Protein AF-A0A2R9SL87-F1 (afdb_monomer_lite)

pLDDT: mean 84.55, std 12.79, range [44.47, 96.56]

Organism: NCBI:txid715225

Structure (mmCIF, N/CA/C/O backbone):
data_AF-A0A2R9SL87-F1
#
_entry.id   AF-A0A2R9SL87-F1
#
loop_
_atom_site.group_PDB
_atom_site.id
_atom_site.type_symbol
_atom_site.label_atom_id
_atom_site.label_alt_id
_atom_site.label_comp_id
_atom_site.label_asym_id
_atom_site.label_entity_id
_atom_site.label_seq_id
_atom_site.pdbx_PDB_ins_code
_atom_site.Cartn_x
_atom_site.Cartn_y
_atom_site.Cartn_z
_atom_site.occupancy
_atom_site.B_iso_or_equiv
_atom_site.auth_seq_id
_atom_site.auth_comp_id
_atom_site.auth_asym_id
_atom_site.auth_atom_id
_atom_site.pdbx_PDB_model_num
ATOM 1 N N . MET A 1 1 ? -22.564 -11.949 -14.617 1.00 44.47 1 MET A N 1
ATOM 2 C CA . MET A 1 1 ? -21.445 -11.264 -13.930 1.00 44.47 1 MET A CA 1
ATOM 3 C C . MET A 1 1 ? -21.665 -9.763 -14.059 1.00 44.47 1 MET A C 1
ATOM 5 O O . MET A 1 1 ? -21.459 -9.235 -15.141 1.00 44.47 1 MET A O 1
ATOM 9 N N . ASN A 1 2 ? -22.128 -9.079 -13.008 1.00 50.38 2 ASN A N 1
ATOM 10 C CA . ASN A 1 2 ? -22.195 -7.614 -13.024 1.00 50.38 2 ASN A CA 1
ATOM 11 C C . ASN A 1 2 ? -20.781 -7.069 -12.821 1.00 50.38 2 ASN A C 1
ATOM 13 O O . ASN A 1 2 ? -20.260 -7.073 -11.706 1.00 50.38 2 ASN A O 1
ATOM 17 N N . SER A 1 3 ? -20.144 -6.660 -13.917 1.00 61.88 3 SER A N 1
ATOM 18 C CA . SER A 1 3 ? -18.882 -5.927 -13.878 1.00 61.88 3 SER A CA 1
ATOM 19 C C . SER A 1 3 ? -19.127 -4.593 -13.172 1.00 61.88 3 SER A C 1
ATOM 21 O O . SER A 1 3 ? -19.797 -3.714 -13.709 1.00 61.88 3 SER A O 1
ATOM 23 N N . LYS A 1 4 ? -18.647 -4.453 -11.933 1.00 82.12 4 LYS A N 1
ATOM 24 C CA . LYS A 1 4 ? -18.639 -3.158 -11.248 1.00 82.12 4 LYS A CA 1
ATOM 25 C C . LYS A 1 4 ? -17.594 -2.274 -11.936 1.00 82.12 4 LYS A C 1
ATOM 27 O O . LYS A 1 4 ? -16.419 -2.632 -11.948 1.00 82.12 4 LYS A O 1
ATOM 32 N N . SER A 1 5 ? -18.004 -1.131 -12.483 1.00 88.56 5 SER A N 1
ATOM 33 C CA . SER A 1 5 ? -17.076 -0.132 -13.026 1.00 88.56 5 SER A CA 1
ATOM 34 C C . SER A 1 5 ? -16.221 0.483 -11.915 1.00 88.56 5 SER A C 1
ATOM 36 O O . SER A 1 5 ? -16.679 0.594 -10.776 1.00 88.56 5 SER A O 1
ATOM 38 N N . VAL A 1 6 ? -14.980 0.857 -12.240 1.00 91.25 6 VAL A N 1
ATOM 39 C CA . VAL A 1 6 ? -14.055 1.538 -11.318 1.00 91.25 6 VAL A CA 1
ATOM 40 C C . VAL A 1 6 ? -14.420 3.017 -11.227 1.00 91.25 6 VAL A C 1
ATOM 42 O O . VAL A 1 6 ? -14.522 3.682 -12.257 1.00 91.25 6 VAL A O 1
ATOM 45 N N . ASP A 1 7 ? -14.571 3.540 -10.011 1.00 92.88 7 ASP A N 1
ATOM 46 C CA . ASP A 1 7 ? -14.674 4.982 -9.775 1.00 92.88 7 ASP A CA 1
ATOM 47 C C . ASP A 1 7 ? -13.285 5.638 -9.866 1.00 92.88 7 ASP A C 1
ATOM 49 O O . ASP A 1 7 ? -12.452 5.515 -8.961 1.00 92.88 7 ASP A O 1
ATOM 53 N N . SER A 1 8 ? -13.028 6.350 -10.966 1.00 89.94 8 SER A N 1
ATOM 54 C CA . SER A 1 8 ? -11.738 6.994 -11.236 1.00 89.94 8 SER A CA 1
ATOM 55 C C . SER A 1 8 ? -11.394 8.112 -10.247 1.00 89.94 8 SER A C 1
ATOM 57 O O . SER A 1 8 ? -10.213 8.379 -10.043 1.00 89.94 8 SER A O 1
ATOM 59 N N . HIS A 1 9 ? -12.372 8.716 -9.562 1.00 90.31 9 HIS A N 1
ATOM 60 C CA . HIS A 1 9 ? -12.112 9.750 -8.552 1.00 90.31 9 HIS A CA 1
ATOM 61 C C . HIS A 1 9 ? -11.472 9.194 -7.274 1.00 90.31 9 HIS A C 1
ATOM 63 O O . HIS A 1 9 ? -10.911 9.950 -6.477 1.00 90.31 9 HIS A O 1
ATOM 69 N N . LYS A 1 10 ? -11.539 7.875 -7.072 1.00 90.56 10 LYS A N 1
ATOM 70 C CA . LYS A 1 10 ? -10.876 7.175 -5.963 1.00 90.56 10 LYS A CA 1
ATOM 71 C C . LYS A 1 10 ? -9.532 6.574 -6.361 1.00 90.56 10 LYS A C 1
ATOM 73 O O . LYS A 1 10 ? -8.826 6.059 -5.497 1.00 90.56 10 LYS A O 1
ATOM 78 N N . VAL A 1 11 ? -9.169 6.639 -7.641 1.00 90.06 11 VAL A N 1
ATOM 79 C CA . VAL A 1 11 ? -7.895 6.141 -8.155 1.00 90.06 11 VAL A CA 1
ATOM 80 C C . VAL A 1 11 ? -6.871 7.270 -8.123 1.00 90.06 11 VAL A C 1
ATOM 82 O O . VAL A 1 11 ? -7.037 8.302 -8.765 1.00 90.06 11 VAL A O 1
ATOM 85 N N . LEU A 1 12 ? -5.793 7.070 -7.367 1.00 88.69 12 LEU A N 1
ATOM 86 C CA . LEU A 1 12 ? -4.698 8.032 -7.245 1.00 88.69 12 LEU A CA 1
ATOM 87 C C . LEU A 1 12 ? -3.914 8.152 -8.550 1.00 88.69 12 LEU A C 1
ATOM 89 O O . LEU A 1 12 ? -3.634 9.255 -9.010 1.00 88.69 12 LEU A O 1
ATOM 93 N N . MET A 1 13 ? -3.531 7.006 -9.112 1.00 89.00 13 MET A N 1
ATOM 94 C CA . MET A 1 13 ? -2.820 6.912 -10.381 1.00 89.00 13 MET A CA 1
ATOM 95 C C . MET A 1 13 ? -3.214 5.615 -11.089 1.00 89.00 13 MET A C 1
ATOM 97 O O . MET A 1 13 ? -3.353 4.565 -10.457 1.00 89.00 13 MET A O 1
ATOM 101 N N . HIS A 1 14 ? -3.413 5.690 -12.403 1.00 91.12 14 HIS A N 1
ATOM 102 C CA . HIS A 1 14 ? -3.866 4.547 -13.193 1.00 91.12 14 HIS A CA 1
ATOM 103 C C . HIS A 1 14 ? -2.813 3.428 -13.236 1.00 91.12 14 HIS A C 1
ATOM 105 O O . HIS A 1 14 ? -3.157 2.259 -13.096 1.00 91.12 14 HIS A O 1
ATOM 111 N N . ASP A 1 15 ? -1.531 3.773 -13.360 1.00 92.69 15 ASP A N 1
ATOM 112 C CA . ASP A 1 15 ? -0.405 2.836 -13.312 1.00 92.69 15 ASP A CA 1
ATOM 113 C C . ASP A 1 15 ? -0.331 2.101 -11.965 1.00 92.69 15 ASP A C 1
ATOM 115 O O . ASP A 1 15 ? -0.174 0.880 -11.931 1.00 92.69 15 ASP A O 1
ATOM 119 N N . TRP A 1 16 ? -0.547 2.807 -10.853 1.00 93.62 16 TRP A N 1
ATOM 120 C CA . TRP A 1 16 ? -0.632 2.201 -9.529 1.00 93.62 16 TRP A CA 1
ATOM 121 C C . TRP A 1 16 ? -1.836 1.260 -9.424 1.00 93.62 16 TRP A C 1
ATOM 123 O O . TRP A 1 16 ? -1.707 0.148 -8.914 1.00 93.62 16 TRP A O 1
ATOM 133 N N . TRP A 1 17 ? -2.998 1.644 -9.951 1.00 95.44 17 TRP A N 1
ATOM 134 C CA . TRP A 1 17 ? -4.164 0.760 -9.975 1.00 95.44 17 TRP A CA 1
ATOM 135 C C . TRP A 1 17 ? -3.886 -0.554 -10.719 1.00 95.44 17 TRP A C 1
ATOM 137 O O . TRP A 1 17 ? -4.168 -1.637 -10.200 1.00 95.44 17 TRP A O 1
ATOM 147 N N . PHE A 1 18 ? -3.262 -0.481 -11.897 1.00 95.12 18 PHE A N 1
ATOM 148 C CA . PHE A 1 18 ? -2.836 -1.675 -12.630 1.00 95.12 18 PHE A CA 1
ATOM 149 C C . PHE A 1 18 ? -1.777 -2.472 -11.867 1.00 95.12 18 PHE A C 1
ATOM 151 O O . PHE A 1 18 ? -1.856 -3.699 -11.812 1.00 95.12 18 PHE A O 1
ATOM 158 N N . TYR A 1 19 ? -0.836 -1.803 -11.203 1.00 95.06 19 TYR A N 1
ATOM 159 C CA . TYR A 1 19 ? 0.143 -2.474 -10.354 1.00 95.06 19 TYR A CA 1
ATOM 160 C C . TYR A 1 19 ? -0.515 -3.242 -9.194 1.00 95.06 19 TYR A C 1
ATOM 162 O O . TYR A 1 19 ? -0.092 -4.359 -8.885 1.00 95.06 19 TYR A O 1
ATOM 170 N N . LEU A 1 20 ? -1.584 -2.709 -8.585 1.00 95.31 20 LEU A N 1
ATOM 171 C CA . LEU A 1 20 ? -2.373 -3.421 -7.570 1.00 95.31 20 LEU A CA 1
ATOM 172 C C . LEU A 1 20 ? -3.057 -4.661 -8.153 1.00 95.31 20 LEU A C 1
ATOM 174 O O . LEU A 1 20 ? -3.014 -5.720 -7.530 1.00 95.31 20 LEU A O 1
ATOM 178 N N . LEU A 1 21 ? -3.636 -4.562 -9.354 1.00 95.69 21 LEU A N 1
ATOM 179 C CA . LEU A 1 21 ? -4.252 -5.700 -10.043 1.00 95.69 21 LEU A CA 1
ATOM 180 C C . LEU A 1 21 ? -3.251 -6.825 -10.314 1.00 95.69 21 LEU A C 1
ATOM 182 O O . LEU A 1 21 ? -3.520 -7.980 -9.978 1.00 95.69 21 LEU A O 1
ATOM 186 N N . VAL A 1 22 ? -2.086 -6.491 -10.874 1.00 96.56 22 VAL A N 1
ATOM 187 C CA . VAL A 1 22 ? -1.025 -7.471 -11.149 1.00 96.56 22 VAL A CA 1
ATOM 188 C C . VAL A 1 22 ? -0.492 -8.061 -9.843 1.00 96.56 22 VAL A C 1
ATOM 190 O O . VAL A 1 22 ? -0.333 -9.272 -9.742 1.00 96.56 22 VAL A O 1
ATOM 193 N N . SER A 1 23 ? -0.302 -7.244 -8.804 1.00 94.88 23 SER A N 1
ATOM 194 C CA . SER A 1 23 ? 0.121 -7.723 -7.480 1.00 94.88 23 SER A CA 1
ATOM 195 C C . SER A 1 23 ? -0.916 -8.648 -6.830 1.00 94.88 23 SER A C 1
ATOM 197 O O . SER A 1 23 ? -0.562 -9.602 -6.132 1.00 94.88 23 SER A O 1
ATOM 199 N N . ALA A 1 24 ? -2.207 -8.389 -7.048 1.00 95.75 24 ALA A N 1
ATOM 200 C CA . ALA A 1 24 ? -3.307 -9.167 -6.492 1.00 95.75 24 ALA A CA 1
ATOM 201 C C . ALA A 1 24 ? -3.489 -10.517 -7.193 1.00 95.75 24 ALA A C 1
ATOM 203 O O . ALA A 1 24 ? -3.616 -11.539 -6.514 1.00 95.75 24 ALA A O 1
ATOM 204 N N . PHE A 1 25 ? -3.454 -10.536 -8.524 1.00 96.06 25 PHE A N 1
ATOM 205 C CA . PHE A 1 25 ? -3.900 -11.686 -9.318 1.00 96.06 25 PHE A CA 1
ATOM 206 C C . PHE A 1 25 ? -2.824 -12.313 -10.205 1.00 96.06 25 PHE A C 1
ATOM 208 O O . PHE A 1 25 ? -3.049 -13.394 -10.738 1.00 96.06 25 PHE A O 1
ATOM 215 N N . GLY A 1 26 ? -1.672 -11.668 -10.356 1.00 95.06 26 GLY A N 1
ATOM 216 C CA . GLY A 1 26 ? -0.556 -12.156 -11.157 1.00 95.06 26 GLY A CA 1
ATOM 217 C C . GLY A 1 26 ? 0.748 -12.221 -10.368 1.00 95.06 26 GLY A C 1
ATOM 218 O O . GLY A 1 26 ? 0.763 -12.365 -9.140 1.00 95.06 26 GLY A O 1
ATOM 219 N N . THR A 1 27 ? 1.848 -12.098 -11.108 1.00 94.19 27 THR A N 1
ATOM 220 C CA . THR A 1 27 ? 3.215 -12.149 -10.592 1.00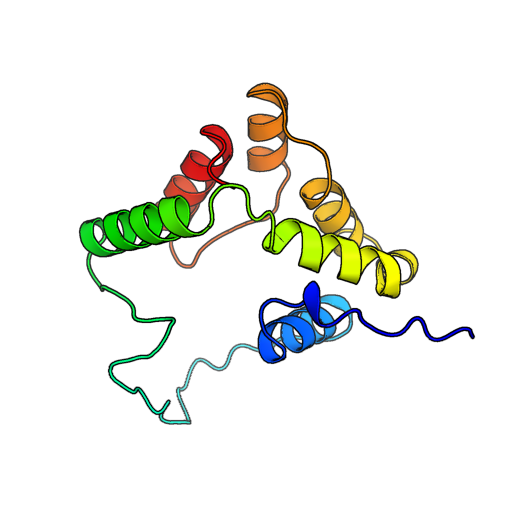 94.19 27 THR A CA 1
ATOM 221 C C . THR A 1 27 ? 3.937 -10.865 -10.969 1.00 94.19 27 THR A C 1
ATOM 223 O O . THR A 1 27 ? 3.977 -10.486 -12.137 1.00 94.19 27 THR A O 1
ATOM 226 N N . VAL A 1 28 ? 4.522 -10.201 -9.976 1.00 92.62 28 VAL A N 1
ATOM 227 C CA .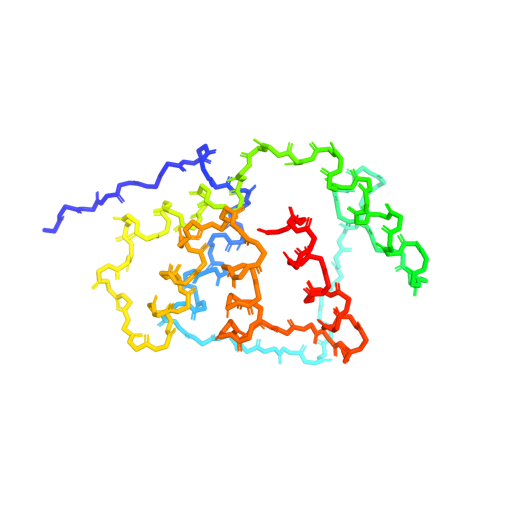 VAL A 1 28 ? 5.400 -9.050 -10.192 1.00 92.62 28 VAL A CA 1
ATOM 228 C C . VAL A 1 28 ? 6.838 -9.547 -10.166 1.00 92.62 28 VAL A C 1
ATOM 230 O O . VAL A 1 28 ? 7.279 -10.111 -9.166 1.00 92.62 28 VAL A O 1
ATOM 233 N N . ILE A 1 29 ? 7.561 -9.333 -11.262 1.00 92.88 29 ILE A N 1
ATOM 234 C CA . ILE A 1 29 ? 8.976 -9.682 -11.391 1.00 92.88 29 ILE A CA 1
ATOM 235 C C . ILE A 1 29 ? 9.765 -8.377 -11.406 1.00 92.88 29 ILE A C 1
ATOM 237 O O . ILE A 1 29 ? 9.505 -7.497 -12.223 1.00 92.88 29 ILE A O 1
ATOM 241 N N . TYR A 1 30 ? 10.705 -8.241 -10.474 1.00 89.38 30 TYR A N 1
ATOM 242 C CA . TYR A 1 30 ? 11.620 -7.109 -10.444 1.00 89.38 30 TYR A CA 1
ATOM 243 C C . TYR A 1 30 ? 12.841 -7.419 -11.310 1.00 89.38 30 TYR A C 1
ATOM 245 O O . TYR A 1 30 ? 13.557 -8.382 -11.036 1.00 89.38 30 TYR A O 1
ATOM 253 N N . ASP A 1 31 ? 13.078 -6.595 -12.328 1.00 90.75 31 ASP A N 1
ATOM 254 C CA . ASP A 1 31 ? 14.306 -6.630 -13.119 1.00 90.75 31 ASP A CA 1
ATOM 255 C C . ASP A 1 31 ? 15.382 -5.774 -12.436 1.00 90.75 31 ASP A C 1
ATOM 257 O O . ASP A 1 31 ? 15.169 -4.599 -12.128 1.00 90.75 31 ASP A O 1
ATOM 261 N N . ASN A 1 32 ? 16.545 -6.369 -12.173 1.00 88.88 32 ASN A N 1
ATOM 262 C CA . ASN A 1 32 ? 17.671 -5.681 -11.549 1.00 88.88 32 ASN A CA 1
ATOM 263 C C . ASN A 1 32 ? 18.509 -4.867 -12.547 1.00 88.88 32 ASN A C 1
ATOM 265 O O . ASN A 1 32 ? 19.381 -4.110 -12.111 1.00 88.88 32 ASN A O 1
ATOM 269 N N . LYS A 1 33 ? 18.258 -4.996 -13.854 1.00 92.25 33 LYS A N 1
ATOM 270 C CA . LYS A 1 33 ? 18.940 -4.238 -14.904 1.00 92.25 33 LYS A CA 1
ATOM 271 C C . LYS A 1 33 ? 18.019 -3.132 -15.429 1.00 92.25 33 LYS A C 1
ATOM 273 O O . LYS A 1 33 ? 17.029 -3.423 -16.094 1.00 92.25 33 LYS A O 1
ATOM 278 N N . PRO A 1 34 ? 18.328 -1.847 -15.177 1.00 86.31 34 PRO A N 1
ATOM 279 C CA . PRO A 1 34 ? 17.544 -0.759 -15.745 1.00 86.31 34 PRO A CA 1
ATOM 280 C C . PRO A 1 34 ? 17.721 -0.741 -17.270 1.00 86.31 34 PRO A C 1
ATOM 282 O O . PRO A 1 34 ? 18.809 -0.473 -17.771 1.00 86.31 34 PRO A O 1
ATOM 285 N N . SER A 1 35 ? 16.647 -1.033 -18.003 1.00 88.62 35 SER A N 1
ATOM 286 C CA . SER A 1 35 ? 16.636 -1.120 -19.473 1.00 88.62 35 SER A CA 1
ATOM 287 C C . SER A 1 35 ? 15.992 0.089 -20.157 1.00 88.62 35 SER A C 1
ATOM 289 O O . SER A 1 35 ? 16.063 0.220 -21.377 1.00 88.62 35 SER A O 1
ATOM 291 N N . MET A 1 36 ? 15.379 0.994 -19.386 1.00 86.38 36 MET A N 1
ATOM 292 C CA . MET A 1 36 ? 14.679 2.172 -19.898 1.00 86.38 36 MET A CA 1
ATOM 293 C C . MET A 1 36 ? 15.063 3.433 -19.126 1.00 86.38 36 MET A C 1
ATOM 295 O O . MET A 1 36 ? 15.123 3.436 -17.895 1.00 86.38 36 MET A O 1
ATOM 299 N N . LEU A 1 37 ? 15.269 4.531 -19.856 1.00 82.81 37 LEU A N 1
ATOM 300 C CA . LEU A 1 37 ? 15.450 5.856 -19.270 1.00 82.81 37 LEU A CA 1
ATOM 301 C C . LEU A 1 37 ? 14.084 6.474 -18.966 1.00 82.81 37 LEU A C 1
ATOM 303 O O . LEU A 1 37 ? 13.258 6.660 -19.860 1.00 82.81 37 LEU A O 1
ATOM 307 N N . TYR A 1 38 ? 13.854 6.826 -17.702 1.00 79.44 38 TYR A N 1
ATOM 308 C CA . TYR A 1 38 ? 12.652 7.548 -17.304 1.00 79.44 38 TYR A CA 1
ATOM 309 C C . TYR A 1 38 ? 12.823 9.046 -17.568 1.00 79.44 38 TYR A C 1
ATOM 311 O O . TYR A 1 38 ? 13.746 9.679 -17.050 1.00 79.44 38 TYR A O 1
ATOM 319 N N . ARG A 1 39 ? 11.921 9.638 -18.356 1.00 79.50 39 ARG A N 1
ATOM 320 C CA . ARG A 1 39 ? 11.940 11.077 -18.636 1.00 79.50 39 ARG A CA 1
ATOM 321 C C . ARG A 1 39 ? 11.504 11.856 -17.395 1.00 79.50 39 ARG A C 1
ATOM 323 O O . ARG A 1 39 ? 10.355 11.766 -16.964 1.00 79.50 39 ARG A O 1
ATOM 330 N N . GLN A 1 40 ? 12.415 12.650 -16.839 1.00 68.88 40 GLN A N 1
ATOM 331 C CA . GLN A 1 40 ? 12.112 13.544 -15.727 1.00 68.88 40 GLN A CA 1
ATOM 332 C C . GLN A 1 40 ? 11.903 14.983 -16.210 1.00 68.88 40 GLN A C 1
ATOM 334 O O . GLN A 1 40 ? 12.712 15.510 -16.967 1.00 68.88 40 GLN A O 1
ATOM 339 N N . HIS A 1 41 ? 10.824 15.621 -15.759 1.00 72.56 41 HIS A N 1
ATOM 340 C CA . HIS A 1 41 ? 10.577 17.051 -15.937 1.00 72.56 41 HIS A CA 1
ATOM 341 C C . HIS A 1 41 ? 10.605 17.746 -14.569 1.00 72.56 41 HIS A C 1
ATOM 343 O O . HIS A 1 41 ? 10.235 17.143 -13.562 1.00 72.56 41 HIS A O 1
ATOM 349 N N . ASN A 1 42 ? 11.007 19.021 -14.519 1.00 62.09 42 ASN A N 1
ATOM 350 C CA . ASN A 1 42 ? 11.155 19.774 -13.259 1.00 62.09 42 ASN A CA 1
ATOM 351 C C . ASN A 1 42 ? 9.854 19.892 -12.437 1.00 62.09 42 ASN A C 1
ATOM 353 O O . ASN A 1 42 ? 9.916 20.097 -11.230 1.00 62.09 42 ASN A O 1
ATOM 357 N N . ASN A 1 43 ? 8.689 19.705 -13.066 1.00 62.81 43 ASN A N 1
ATOM 358 C CA . ASN A 1 43 ? 7.374 19.682 -12.413 1.00 62.81 43 ASN A CA 1
ATOM 359 C C . ASN A 1 43 ? 6.888 18.268 -12.037 1.00 62.81 43 ASN A C 1
ATOM 361 O O . ASN A 1 43 ? 5.707 18.082 -11.739 1.00 62.81 43 ASN A O 1
ATOM 365 N N . ASN A 1 44 ? 7.753 17.251 -12.062 1.00 58.97 44 ASN A N 1
ATOM 366 C CA . ASN A 1 44 ? 7.347 15.897 -11.698 1.00 58.97 44 ASN A CA 1
ATOM 367 C C . ASN A 1 44 ? 6.873 15.824 -10.239 1.00 58.97 44 ASN A C 1
ATOM 369 O O . ASN A 1 44 ? 7.538 16.278 -9.311 1.00 58.97 44 ASN A O 1
ATOM 373 N N . VAL A 1 45 ? 5.729 15.165 -10.038 1.00 55.16 45 VAL A N 1
ATOM 374 C CA . VAL A 1 45 ? 5.071 14.988 -8.731 1.00 55.16 45 VAL A CA 1
ATOM 375 C C . VAL A 1 45 ? 5.909 14.129 -7.765 1.00 55.16 45 VAL A C 1
ATOM 377 O O . VAL A 1 45 ? 5.739 14.219 -6.547 1.00 55.16 45 VAL A O 1
ATOM 380 N N . VAL A 1 46 ? 6.844 13.326 -8.288 1.00 55.59 46 VAL A N 1
ATOM 381 C CA . VAL A 1 46 ? 7.692 12.398 -7.527 1.00 55.59 46 VAL A CA 1
ATOM 382 C C . VAL A 1 46 ? 9.162 12.606 -7.907 1.00 55.59 46 VAL A C 1
ATOM 384 O O . VAL A 1 46 ? 9.614 12.167 -8.961 1.00 55.59 46 VAL A O 1
ATOM 387 N N . GLY A 1 47 ? 9.910 13.282 -7.032 1.00 56.19 47 GLY A N 1
ATOM 388 C CA . GLY A 1 47 ? 11.366 13.435 -7.090 1.00 56.19 47 GLY A CA 1
ATOM 389 C C . GLY A 1 47 ? 11.989 13.040 -5.748 1.00 56.19 47 GLY A C 1
ATOM 390 O O . GLY A 1 47 ? 11.449 13.362 -4.686 1.00 56.19 47 GLY A O 1
ATOM 391 N N . GLY A 1 48 ? 13.090 12.286 -5.784 1.00 54.75 48 GLY A N 1
ATOM 392 C CA . GLY A 1 48 ? 13.740 11.728 -4.597 1.00 54.75 48 GLY A CA 1
ATOM 393 C C . GLY A 1 48 ? 14.961 12.533 -4.157 1.00 54.75 48 GLY A C 1
ATOM 394 O O . GLY A 1 48 ? 15.839 12.829 -4.956 1.00 54.75 48 GLY A O 1
ATOM 395 N N . SER A 1 49 ? 15.043 12.840 -2.863 1.00 58.31 49 SER A N 1
ATOM 396 C CA . SER A 1 49 ? 16.296 13.228 -2.213 1.00 58.31 49 SER A CA 1
ATOM 397 C C . SER A 1 49 ? 17.037 11.968 -1.750 1.00 58.31 49 SER A C 1
ATOM 399 O O . SER A 1 49 ? 16.425 11.091 -1.135 1.00 58.31 49 SER A O 1
ATOM 401 N N . ASN A 1 50 ? 18.348 11.886 -1.993 1.00 60.12 50 ASN A N 1
ATOM 402 C CA . ASN A 1 50 ? 19.179 10.759 -1.544 1.00 60.12 50 ASN A CA 1
ATOM 403 C C . ASN A 1 50 ? 19.535 10.819 -0.046 1.00 60.12 50 ASN A C 1
ATOM 405 O O . ASN A 1 50 ? 19.979 9.822 0.518 1.00 60.12 50 ASN A O 1
ATOM 409 N N . SER A 1 51 ? 19.305 11.953 0.624 1.00 72.81 51 SER A N 1
ATOM 410 C CA . SER A 1 51 ? 19.593 12.116 2.054 1.00 72.81 51 SER A CA 1
ATOM 411 C C . SER A 1 51 ? 18.392 11.736 2.925 1.00 72.81 51 SER A C 1
ATOM 413 O O . SER A 1 51 ? 17.248 12.055 2.601 1.00 72.81 51 SER A O 1
ATOM 415 N N . ILE A 1 52 ? 18.648 11.107 4.077 1.00 66.81 52 ILE A N 1
ATOM 416 C CA . ILE A 1 52 ? 17.628 10.726 5.072 1.00 66.81 52 ILE A CA 1
ATOM 417 C C . ILE A 1 52 ? 16.823 11.952 5.533 1.00 66.81 52 ILE A C 1
ATOM 419 O O . ILE A 1 52 ? 15.595 11.891 5.606 1.00 66.81 52 ILE A O 1
ATOM 423 N N . LEU A 1 53 ? 17.492 13.085 5.772 1.00 74.19 53 LEU A N 1
ATOM 424 C CA . LEU A 1 53 ? 16.844 14.339 6.174 1.00 74.19 53 LEU A CA 1
ATOM 425 C C . LEU A 1 53 ? 15.958 14.904 5.061 1.00 74.19 53 LEU A C 1
ATOM 427 O O . LEU A 1 53 ? 14.847 15.366 5.318 1.00 74.19 53 LEU A O 1
ATOM 431 N N . GLY A 1 54 ? 16.412 14.816 3.810 1.00 74.69 54 GLY A N 1
ATOM 432 C CA . GLY A 1 54 ? 15.618 15.239 2.659 1.00 74.69 54 GLY A CA 1
ATOM 433 C C . GLY A 1 54 ? 14.403 14.338 2.424 1.00 74.69 54 GLY A C 1
ATOM 434 O O . GLY A 1 54 ? 13.312 14.842 2.155 1.00 74.69 54 GLY A O 1
ATOM 435 N N . LYS A 1 55 ? 14.543 13.020 2.622 1.00 70.62 55 LYS A N 1
ATOM 436 C CA . LYS A 1 55 ? 13.421 12.065 2.623 1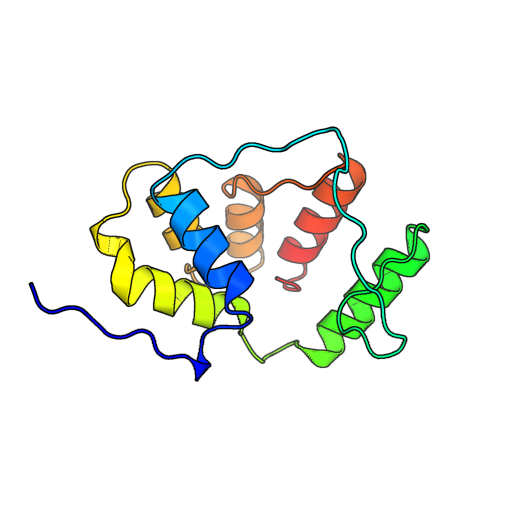.00 70.62 55 LYS A CA 1
ATOM 437 C C . LYS A 1 55 ? 12.418 12.373 3.737 1.00 70.62 55 LYS A C 1
ATOM 439 O O . LYS A 1 55 ? 11.214 12.324 3.491 1.00 70.62 55 LYS A O 1
ATOM 444 N N . LEU A 1 56 ? 12.893 12.711 4.938 1.00 72.12 56 LEU A N 1
ATOM 445 C CA . LEU A 1 56 ? 12.045 13.071 6.076 1.00 72.12 56 LEU A CA 1
ATOM 446 C C . LEU A 1 56 ? 11.278 14.372 5.816 1.00 72.12 56 LEU A C 1
ATOM 448 O O . LEU A 1 56 ? 10.058 14.392 5.960 1.00 72.12 56 LEU A O 1
ATOM 452 N N . LYS A 1 57 ? 11.967 15.423 5.352 1.00 77.38 57 LYS A N 1
ATOM 453 C CA . LYS A 1 57 ? 11.353 16.706 4.979 1.00 77.38 57 LYS A CA 1
ATOM 454 C C . LYS A 1 57 ? 10.316 16.524 3.870 1.00 77.38 57 LYS A C 1
ATOM 456 O O . LYS A 1 57 ? 9.194 16.990 4.013 1.00 77.38 57 LYS A O 1
ATOM 461 N N . SER A 1 58 ? 10.655 15.788 2.810 1.00 72.56 58 SER A N 1
ATOM 462 C CA . SER A 1 58 ? 9.734 15.499 1.702 1.00 72.56 58 SER A CA 1
ATOM 463 C C . SER A 1 58 ? 8.495 14.731 2.172 1.00 72.56 58 SER A C 1
ATOM 465 O O . SER A 1 58 ? 7.371 15.117 1.849 1.00 72.56 58 SER A O 1
ATOM 467 N N . LYS A 1 59 ? 8.668 13.700 3.013 1.00 71.88 59 LYS A N 1
ATOM 468 C CA . LYS A 1 59 ? 7.537 12.982 3.616 1.00 71.88 59 LYS A CA 1
ATOM 469 C C . LYS A 1 59 ? 6.682 13.900 4.479 1.00 71.88 59 LYS A C 1
ATOM 471 O O . LYS A 1 59 ? 5.467 13.868 4.339 1.00 71.88 59 LYS A O 1
ATOM 476 N N . TRP A 1 60 ? 7.291 14.728 5.322 1.00 71.88 60 TRP A N 1
ATOM 477 C CA . TRP A 1 60 ? 6.577 15.669 6.183 1.00 71.88 60 TRP A CA 1
ATOM 478 C C . TRP A 1 60 ? 5.765 16.693 5.381 1.00 71.88 60 TRP A C 1
ATOM 480 O O . TRP A 1 60 ? 4.592 16.924 5.671 1.00 71.88 60 TRP A O 1
ATOM 490 N N . THR A 1 61 ? 6.353 17.261 4.326 1.00 73.38 61 THR A N 1
ATOM 491 C CA . THR A 1 61 ? 5.660 18.168 3.401 1.00 73.38 61 THR A CA 1
ATOM 492 C C . THR A 1 61 ? 4.534 17.452 2.656 1.00 73.38 61 THR A C 1
ATOM 494 O O . THR A 1 61 ? 3.431 17.985 2.555 1.00 73.38 61 THR A O 1
ATOM 497 N N . SER A 1 62 ? 4.782 16.234 2.164 1.00 69.19 62 SER A N 1
ATOM 498 C CA . SER A 1 62 ? 3.762 15.432 1.485 1.00 69.19 62 SER A CA 1
ATOM 499 C C . SER A 1 62 ? 2.606 15.096 2.420 1.00 69.19 62 SER A C 1
ATOM 501 O O . SER A 1 62 ? 1.455 15.215 2.018 1.00 69.19 62 SER A O 1
ATOM 503 N N . PHE A 1 63 ? 2.894 14.756 3.675 1.00 66.88 63 PHE A N 1
ATOM 504 C CA . PHE A 1 63 ? 1.873 14.539 4.685 1.00 66.88 63 PHE A CA 1
ATOM 505 C C . PHE A 1 63 ? 1.065 15.792 4.918 1.00 66.88 63 PHE A C 1
ATOM 507 O O . PHE A 1 63 ? -0.101 15.758 4.580 1.00 66.88 63 PHE A O 1
ATOM 514 N N . LYS A 1 64 ? 1.659 16.926 5.311 1.00 65.81 64 LYS A N 1
ATOM 515 C CA . LYS A 1 64 ? 0.895 18.176 5.499 1.00 65.81 64 LYS A CA 1
ATOM 516 C C . LYS A 1 64 ? -0.014 18.528 4.311 1.00 65.81 64 LYS A C 1
ATOM 518 O O . LYS A 1 64 ? -1.087 19.082 4.510 1.00 65.81 64 LYS A O 1
ATOM 523 N N . ARG A 1 65 ? 0.396 18.194 3.083 1.00 63.44 65 ARG A N 1
ATOM 524 C CA . ARG A 1 65 ? -0.378 18.425 1.852 1.00 63.44 65 ARG A CA 1
ATOM 525 C C . ARG A 1 65 ? -1.519 17.418 1.611 1.00 63.44 65 ARG A C 1
ATOM 527 O O . ARG A 1 65 ? -2.464 17.735 0.884 1.00 63.44 65 ARG A O 1
ATOM 534 N N . HIS A 1 66 ? -1.432 16.212 2.170 1.00 63.78 66 HIS A N 1
ATOM 535 C CA . HIS A 1 66 ? -2.368 15.104 1.933 1.00 63.78 66 HIS A CA 1
ATOM 536 C C . HIS A 1 66 ? -3.044 14.551 3.202 1.00 63.78 66 HIS A C 1
ATOM 538 O O . HIS A 1 66 ? -3.932 13.704 3.080 1.00 63.78 66 HIS A O 1
ATOM 544 N N . THR A 1 67 ? -2.677 15.027 4.396 1.00 59.31 67 THR A N 1
ATOM 545 C CA . THR A 1 67 ? -3.340 14.716 5.667 1.00 59.31 67 THR A CA 1
ATOM 546 C C . THR A 1 67 ? -4.829 15.026 5.524 1.00 59.31 67 THR A C 1
ATOM 548 O O . THR A 1 67 ? -5.202 16.098 5.052 1.00 59.31 67 THR A O 1
ATOM 551 N N . GLY A 1 68 ? -5.686 14.066 5.878 1.00 59.25 68 GLY A N 1
ATOM 552 C CA . GLY A 1 68 ? -7.145 14.218 5.830 1.00 59.25 68 GLY A CA 1
ATOM 553 C C . GLY A 1 68 ? -7.814 13.954 4.475 1.00 59.25 68 GLY A C 1
ATOM 554 O O . GLY A 1 68 ? -9.038 13.923 4.413 1.00 59.25 68 GLY A O 1
ATOM 555 N N . LYS A 1 69 ? -7.069 13.719 3.382 1.00 62.00 69 LYS A N 1
ATOM 556 C CA . LYS A 1 69 ? -7.690 13.402 2.073 1.00 62.00 69 LYS A CA 1
ATOM 557 C C . LYS A 1 69 ? -8.067 11.929 1.905 1.00 62.00 69 LYS A C 1
ATOM 559 O O . LYS A 1 69 ? -8.844 11.598 1.003 1.00 62.00 69 LYS A O 1
ATOM 564 N N . ASP A 1 70 ? -7.497 11.080 2.758 1.00 79.06 70 ASP A N 1
ATOM 565 C CA . ASP A 1 70 ? -7.739 9.639 2.857 1.00 79.06 70 ASP A CA 1
ATOM 566 C C . ASP A 1 70 ? -7.649 8.889 1.515 1.00 79.06 70 ASP A C 1
ATOM 568 O O . ASP A 1 70 ? -8.349 7.919 1.245 1.00 79.06 70 ASP A O 1
ATOM 572 N N . LEU A 1 71 ? -6.792 9.382 0.615 1.00 83.19 71 LEU A N 1
ATOM 573 C CA . LEU A 1 71 ? -6.760 8.934 -0.780 1.00 83.19 71 LEU A CA 1
ATOM 574 C C . LEU A 1 71 ? -6.305 7.477 -0.910 1.00 83.19 71 LEU A C 1
ATOM 576 O O . LEU A 1 71 ? -6.816 6.745 -1.751 1.00 83.19 71 LEU A O 1
ATOM 580 N N . LEU A 1 72 ? -5.364 7.050 -0.061 1.00 87.06 72 LEU A N 1
ATOM 581 C CA . LEU A 1 72 ? -4.903 5.661 -0.029 1.00 87.06 72 LEU A CA 1
ATOM 582 C C . LEU A 1 72 ? -6.023 4.719 0.406 1.00 87.06 72 LEU A C 1
ATOM 584 O O . LEU A 1 72 ? -6.199 3.663 -0.196 1.00 87.06 72 LEU A O 1
ATOM 588 N N . HIS A 1 73 ? -6.781 5.115 1.428 1.00 90.56 73 HIS A N 1
ATOM 589 C CA . HIS A 1 73 ? -7.903 4.333 1.918 1.00 90.56 73 HIS A CA 1
ATOM 590 C C . HIS A 1 73 ? -9.022 4.296 0.881 1.00 90.56 73 HIS A C 1
ATOM 592 O O . HIS A 1 73 ? -9.457 3.213 0.532 1.00 90.56 73 HIS A O 1
ATOM 598 N N . LYS A 1 74 ? -9.388 5.434 0.271 1.00 92.44 74 LYS A N 1
ATOM 599 C CA . LYS A 1 74 ? -10.362 5.492 -0.836 1.00 92.44 74 LYS A CA 1
ATOM 600 C C . LYS A 1 74 ? -10.000 4.554 -1.985 1.00 92.44 74 LYS A C 1
ATOM 602 O O . LYS A 1 74 ? -10.865 3.810 -2.443 1.00 92.44 74 LYS A O 1
ATOM 607 N N . GLN A 1 75 ? -8.738 4.556 -2.422 1.00 94.69 75 GLN A N 1
ATOM 608 C CA . GLN A 1 75 ? -8.274 3.649 -3.472 1.00 94.69 75 GLN A CA 1
ATOM 609 C C . GLN A 1 75 ? -8.371 2.182 -3.032 1.00 94.69 75 GLN A C 1
ATOM 611 O O . GLN A 1 75 ? -8.834 1.342 -3.798 1.00 94.69 75 GLN A O 1
ATOM 616 N N . ALA A 1 76 ? -7.972 1.860 -1.799 1.00 95.00 76 ALA A N 1
ATOM 617 C CA . ALA A 1 76 ? -8.059 0.499 -1.274 1.00 95.00 76 ALA A CA 1
ATOM 618 C C . ALA A 1 76 ? -9.509 0.026 -1.078 1.00 95.00 76 ALA A C 1
ATOM 620 O O . ALA A 1 76 ? -9.820 -1.108 -1.426 1.00 95.00 76 ALA A O 1
ATOM 621 N N . SER A 1 77 ? -10.406 0.885 -0.588 1.00 95.69 77 SER A N 1
ATOM 622 C CA . SER A 1 77 ? -11.833 0.585 -0.439 1.00 95.69 77 SER A CA 1
ATOM 623 C C . SER A 1 77 ? -12.480 0.346 -1.796 1.00 95.69 77 SER A C 1
ATOM 625 O O . SER A 1 77 ? -13.310 -0.544 -1.942 1.00 95.69 77 SER A O 1
ATOM 627 N N . GLU A 1 78 ? -12.092 1.120 -2.811 1.00 96.25 78 GLU A N 1
ATOM 628 C CA . GLU A 1 78 ? -12.564 0.910 -4.176 1.00 96.25 78 GLU A CA 1
ATOM 629 C C . GLU A 1 78 ? -12.038 -0.408 -4.757 1.00 96.25 78 GLU A C 1
ATOM 631 O O . GLU A 1 78 ? -12.783 -1.141 -5.410 1.00 96.25 78 GLU A O 1
ATOM 636 N N . PHE A 1 79 ? -10.780 -0.752 -4.469 1.00 96.31 79 PHE A N 1
ATOM 637 C CA . PHE A 1 79 ? -10.203 -2.034 -4.860 1.00 96.31 79 PHE A CA 1
ATOM 638 C C . PHE A 1 79 ? -10.945 -3.202 -4.202 1.00 96.31 79 PHE A C 1
ATOM 640 O O . PHE A 1 79 ? -11.313 -4.155 -4.886 1.00 96.31 79 PHE A O 1
ATOM 647 N N . ASP A 1 80 ? -11.236 -3.108 -2.904 1.00 96.56 80 ASP A N 1
ATOM 648 C CA . ASP A 1 80 ? -12.013 -4.104 -2.163 1.00 96.56 80 ASP A CA 1
ATOM 649 C C . ASP A 1 80 ? -13.447 -4.241 -2.702 1.00 96.56 80 ASP A C 1
ATOM 651 O O . ASP A 1 80 ? -13.911 -5.343 -3.001 1.00 96.56 80 ASP A O 1
ATOM 655 N N . ARG A 1 81 ? -14.127 -3.117 -2.963 1.00 96.06 81 ARG A N 1
ATOM 656 C CA . ARG A 1 81 ? -15.499 -3.092 -3.499 1.00 96.06 81 ARG A CA 1
ATOM 657 C C . ARG A 1 81 ? -15.650 -3.903 -4.788 1.00 96.06 81 ARG A C 1
ATOM 659 O O . ARG A 1 81 ? -16.709 -4.505 -5.019 1.00 96.06 81 ARG A O 1
ATOM 666 N N . ILE A 1 82 ? -14.630 -3.869 -5.645 1.00 95.50 82 ILE A N 1
ATOM 667 C CA . ILE A 1 82 ? -14.638 -4.501 -6.969 1.00 95.50 82 ILE A CA 1
ATOM 668 C C . ILE A 1 82 ? -14.026 -5.903 -6.912 1.00 95.50 82 ILE A C 1
ATOM 670 O O . ILE A 1 82 ? -14.597 -6.847 -7.459 1.00 95.50 82 ILE A O 1
ATOM 674 N N . TYR A 1 83 ? -12.884 -6.050 -6.242 1.00 95.69 83 TYR A N 1
ATOM 675 C CA . TYR A 1 83 ? -12.031 -7.235 -6.316 1.00 95.69 83 TYR A CA 1
ATOM 676 C C . TYR A 1 83 ? -11.901 -8.006 -5.000 1.00 95.69 83 TYR A C 1
ATOM 678 O O . TYR A 1 83 ? -11.415 -9.135 -5.024 1.00 95.69 83 TYR A O 1
ATOM 686 N N . GLY A 1 84 ? -12.363 -7.461 -3.874 1.00 95.38 84 GLY A N 1
ATOM 687 C CA . GLY A 1 84 ? -12.218 -8.049 -2.537 1.00 95.38 84 GLY A CA 1
ATOM 688 C C . GLY A 1 84 ? -12.790 -9.460 -2.417 1.00 95.38 84 GLY A C 1
ATOM 689 O O . GLY A 1 84 ? -12.161 -10.346 -1.845 1.00 95.38 84 GLY A O 1
ATOM 690 N N . SER A 1 85 ? -13.927 -9.727 -3.069 1.00 95.12 85 SER A N 1
ATOM 691 C CA . SER A 1 85 ? -14.530 -11.073 -3.128 1.00 95.12 85 SER A CA 1
ATOM 692 C C . SER A 1 85 ? -13.669 -12.119 -3.850 1.00 95.12 85 SER A C 1
ATOM 694 O O . SER A 1 85 ? -13.834 -13.313 -3.618 1.00 95.12 85 SER A O 1
ATOM 696 N N . ARG A 1 86 ? -12.749 -11.680 -4.717 1.00 95.44 86 ARG A N 1
ATOM 697 C CA . ARG A 1 86 ? -11.831 -12.539 -5.479 1.00 95.44 86 ARG A CA 1
ATOM 698 C C . ARG A 1 86 ? -10.478 -12.704 -4.788 1.00 95.44 86 ARG A C 1
ATOM 700 O O . ARG A 1 86 ? -9.688 -13.545 -5.211 1.00 95.44 86 ARG A O 1
ATOM 707 N N . LEU A 1 87 ? -10.180 -11.888 -3.777 1.00 95.94 87 LEU A N 1
ATOM 708 C CA . LEU A 1 87 ? -8.961 -12.018 -2.989 1.00 95.94 87 LEU A CA 1
ATOM 709 C C . LEU A 1 87 ? -9.099 -13.163 -1.987 1.00 95.94 87 LEU A C 1
ATOM 711 O O . LEU A 1 87 ? -10.148 -13.365 -1.381 1.00 95.94 87 LEU A O 1
ATOM 715 N N . THR A 1 88 ? -8.006 -13.887 -1.771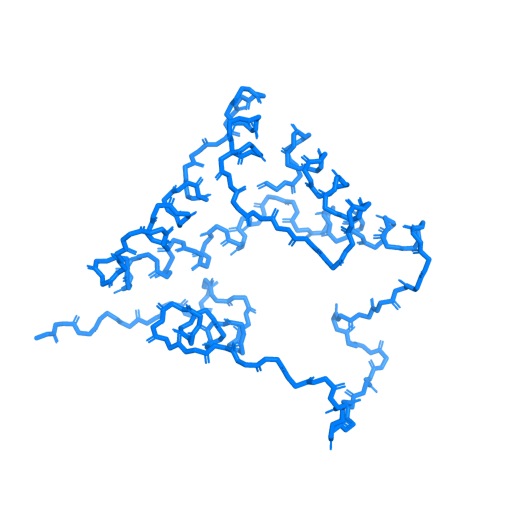 1.00 93.38 88 THR A N 1
ATOM 716 C CA . THR A 1 88 ? -7.945 -15.003 -0.823 1.00 93.38 88 THR A CA 1
ATOM 717 C C . THR A 1 88 ? -6.651 -14.970 -0.013 1.00 93.38 88 THR A C 1
ATOM 719 O O . THR A 1 88 ? -5.676 -14.293 -0.366 1.00 93.38 88 THR A O 1
ATOM 722 N N . GLY A 1 89 ? -6.665 -15.685 1.116 1.00 94.94 89 GLY A N 1
ATOM 723 C CA . GLY A 1 89 ? -5.520 -15.836 2.008 1.00 94.94 89 GLY A CA 1
ATOM 724 C C . GLY A 1 89 ? -4.924 -14.501 2.452 1.00 94.94 89 GLY A C 1
ATOM 725 O O . GLY A 1 89 ? -5.633 -13.545 2.768 1.00 94.94 89 GLY A O 1
ATOM 726 N N . LEU A 1 90 ? -3.594 -14.433 2.427 1.00 94.50 90 LEU A N 1
ATOM 727 C CA . LEU A 1 90 ? -2.837 -13.304 2.958 1.00 94.50 90 LEU A CA 1
ATOM 728 C C . LEU A 1 90 ? -3.167 -11.963 2.283 1.00 94.50 90 LEU A C 1
ATOM 730 O O . LEU A 1 90 ? -3.137 -10.931 2.942 1.00 94.50 90 LEU A O 1
ATOM 734 N N . LYS A 1 91 ? -3.471 -11.942 0.979 1.00 94.94 91 LYS A N 1
ATOM 735 C CA . LYS A 1 91 ? -3.744 -10.679 0.268 1.00 94.94 91 LYS A CA 1
ATOM 736 C C . LYS A 1 91 ? -5.043 -10.037 0.757 1.00 94.94 91 LYS A C 1
ATOM 738 O O . LYS A 1 91 ? -5.079 -8.825 0.948 1.00 94.94 91 LYS A O 1
ATOM 743 N N . LYS A 1 92 ? -6.071 -10.858 0.996 1.00 96.19 92 LYS A N 1
ATOM 744 C CA . LYS A 1 92 ? -7.345 -10.413 1.568 1.00 96.19 92 LYS A CA 1
ATOM 745 C C . LYS A 1 92 ? -7.160 -9.928 3.004 1.00 96.19 92 LYS A C 1
ATOM 747 O O . LYS A 1 92 ? -7.529 -8.800 3.302 1.00 96.19 92 LYS A O 1
ATOM 752 N N . GLU A 1 93 ? -6.485 -10.722 3.836 1.00 96.06 93 GLU A N 1
ATOM 753 C CA . GLU A 1 93 ? -6.194 -10.364 5.232 1.00 96.06 93 GLU A CA 1
ATOM 754 C C . GLU A 1 93 ? -5.468 -9.013 5.335 1.00 96.06 93 GLU A C 1
ATOM 756 O O . GLU A 1 93 ? -5.822 -8.168 6.151 1.00 96.06 93 GLU A O 1
ATOM 761 N N . GLN A 1 94 ? -4.461 -8.772 4.489 1.00 96.12 94 GLN A N 1
ATOM 762 C CA . GLN A 1 94 ? -3.708 -7.515 4.512 1.00 96.12 94 GLN A CA 1
ATOM 763 C C . GLN A 1 94 ? -4.531 -6.318 4.011 1.00 96.12 94 GLN A C 1
ATOM 765 O O . GLN A 1 94 ? -4.340 -5.213 4.518 1.00 96.12 94 GLN A O 1
ATOM 770 N N . LEU A 1 95 ? -5.440 -6.518 3.049 1.00 95.94 95 LEU A N 1
ATOM 771 C CA . LEU A 1 95 ? -6.352 -5.468 2.589 1.00 95.94 95 LEU A CA 1
ATOM 772 C C . LEU A 1 95 ? -7.369 -5.104 3.675 1.00 95.94 95 LEU A C 1
ATOM 774 O O . LEU A 1 95 ? -7.524 -3.927 3.989 1.00 95.94 95 LEU A O 1
ATOM 778 N N . GLU A 1 96 ? -8.002 -6.099 4.292 1.00 95.69 96 GLU A N 1
ATOM 779 C CA . GLU A 1 96 ? -8.943 -5.898 5.399 1.00 95.69 96 GLU A CA 1
ATOM 780 C C . GLU A 1 96 ? -8.256 -5.220 6.589 1.00 95.69 96 GLU A C 1
ATOM 782 O O . GLU A 1 96 ? -8.768 -4.247 7.140 1.00 95.69 96 GLU A O 1
ATOM 787 N N . LEU A 1 97 ? -7.040 -5.656 6.931 1.00 95.50 97 LEU A N 1
ATOM 788 C CA . LEU A 1 97 ? -6.224 -5.036 7.971 1.00 95.50 97 LEU A CA 1
ATOM 789 C C . LEU A 1 97 ? -5.884 -3.568 7.648 1.00 95.50 97 LEU A C 1
ATOM 791 O O . LEU A 1 97 ? -5.843 -2.735 8.552 1.00 95.50 97 LEU A O 1
ATOM 795 N N . PHE A 1 98 ? -5.641 -3.231 6.377 1.00 93.56 98 PHE A N 1
ATOM 796 C CA . PHE A 1 98 ? -5.410 -1.848 5.946 1.00 93.56 98 PHE A CA 1
ATOM 797 C C . PHE A 1 98 ? -6.673 -0.983 6.021 1.00 93.56 98 PHE A C 1
ATOM 799 O O . PHE A 1 98 ? -6.576 0.195 6.377 1.00 93.56 98 PHE A O 1
ATOM 806 N N . LEU A 1 99 ? -7.833 -1.562 5.705 1.00 93.94 99 LEU A N 1
ATOM 807 C CA . LEU A 1 99 ? -9.133 -0.891 5.738 1.00 93.94 99 LEU A CA 1
ATOM 808 C C . LEU A 1 99 ? -9.737 -0.791 7.145 1.00 93.94 99 LEU A C 1
ATOM 810 O O . LEU A 1 99 ? -10.629 0.022 7.371 1.00 93.94 99 LEU A O 1
ATOM 814 N N . ALA A 1 100 ? -9.244 -1.568 8.107 1.00 93.62 100 ALA A N 1
ATOM 815 C CA . ALA A 1 100 ? -9.669 -1.459 9.493 1.00 93.62 100 ALA A CA 1
ATOM 816 C C . ALA A 1 100 ? -9.384 -0.056 10.061 1.00 93.62 100 ALA A C 1
ATOM 818 O O . ALA A 1 100 ? -8.315 0.527 9.842 1.00 93.62 100 ALA A O 1
ATOM 819 N N . SER A 1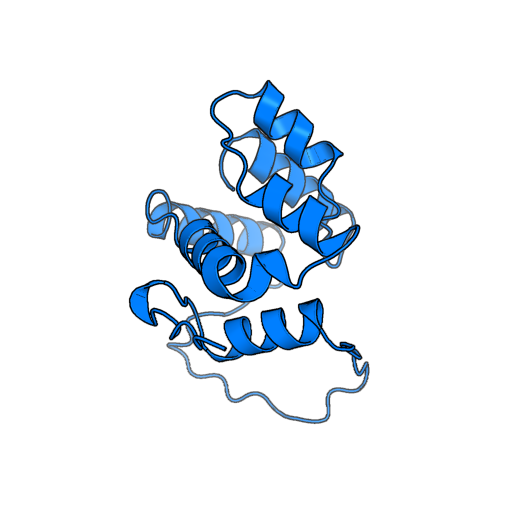 101 ? -10.348 0.473 10.819 1.00 88.31 101 SER A N 1
ATOM 820 C CA . SER A 1 101 ? -10.232 1.777 11.474 1.00 88.31 101 SER A CA 1
ATOM 821 C C . SER A 1 101 ? -9.100 1.785 12.507 1.00 88.31 101 SER A C 1
ATOM 823 O O . SER A 1 101 ? -8.865 0.797 13.201 1.00 88.31 101 SER A O 1
ATOM 825 N N . ARG A 1 102 ? -8.390 2.915 12.607 1.00 89.62 102 ARG A N 1
ATOM 826 C CA . ARG A 1 102 ? -7.230 3.102 13.495 1.00 89.62 102 ARG A CA 1
ATOM 827 C C . ARG A 1 102 ? -7.392 4.358 14.349 1.00 89.62 102 ARG A C 1
ATOM 829 O O . ARG A 1 102 ? -6.701 5.359 14.142 1.00 89.62 102 ARG A O 1
ATOM 836 N N . THR A 1 103 ? -8.317 4.319 15.305 1.00 87.75 103 THR A N 1
ATOM 837 C CA . THR A 1 103 ? -8.620 5.475 16.164 1.00 87.75 103 THR A CA 1
ATOM 838 C C . THR A 1 103 ? -7.647 5.589 17.333 1.00 87.75 103 THR A C 1
ATOM 840 O O . THR A 1 103 ? -7.221 6.697 17.661 1.00 87.75 103 THR A O 1
ATOM 843 N N . SER A 1 104 ? -7.229 4.463 17.918 1.00 92.75 104 SER A N 1
ATOM 844 C CA . SER A 1 104 ? -6.353 4.433 19.090 1.00 92.75 104 SER A CA 1
ATOM 845 C C . SER A 1 104 ? -4.897 4.094 18.751 1.00 92.75 104 SER A C 1
ATOM 847 O O . SER A 1 104 ? -4.571 3.550 17.693 1.00 92.75 104 SER A O 1
ATOM 849 N N . PHE A 1 105 ? -3.986 4.380 19.687 1.00 92.50 105 PHE A N 1
ATOM 850 C CA . PHE A 1 105 ? -2.591 3.942 19.582 1.00 92.50 105 PHE A CA 1
ATOM 851 C C . PHE A 1 105 ? -2.466 2.411 19.538 1.00 92.50 105 PHE A C 1
ATOM 853 O O . PHE A 1 105 ? -1.604 1.886 18.834 1.00 92.50 105 PHE A O 1
ATOM 860 N N . ILE A 1 106 ? -3.342 1.691 20.248 1.00 94.38 106 ILE A N 1
ATOM 861 C CA . ILE A 1 106 ? -3.353 0.224 20.275 1.00 94.38 106 ILE A CA 1
ATOM 862 C C . ILE A 1 106 ? -3.692 -0.324 18.886 1.00 94.38 106 ILE A C 1
ATOM 864 O O . ILE A 1 106 ? -2.994 -1.220 18.413 1.00 94.38 106 ILE A O 1
ATOM 868 N N . ASP A 1 107 ? -4.669 0.262 18.189 1.00 93.75 107 ASP A N 1
ATOM 869 C CA . ASP A 1 107 ? -5.025 -0.139 16.819 1.00 93.75 107 ASP A CA 1
ATOM 870 C C . ASP A 1 107 ? -3.860 0.087 15.854 1.00 93.75 107 ASP A C 1
ATOM 872 O O . ASP A 1 107 ? -3.537 -0.764 15.023 1.00 93.75 107 ASP A O 1
ATOM 876 N N . ARG A 1 108 ? -3.166 1.222 15.998 1.00 94.00 108 ARG A N 1
ATOM 877 C CA . ARG A 1 108 ? -1.982 1.544 15.189 1.00 94.00 108 ARG A CA 1
ATOM 878 C C . ARG A 1 108 ? -0.830 0.589 15.474 1.00 94.00 108 ARG A C 1
ATOM 880 O O . ARG A 1 108 ? -0.153 0.160 14.541 1.00 94.00 108 ARG A O 1
ATOM 887 N N . LEU A 1 109 ? -0.615 0.220 16.736 1.00 94.88 109 LEU A N 1
ATOM 888 C CA . LEU A 1 109 ? 0.395 -0.762 17.126 1.00 94.88 109 LEU A CA 1
ATOM 889 C C . LEU A 1 109 ? 0.049 -2.158 16.602 1.00 94.88 109 LEU A C 1
ATOM 891 O O . LEU A 1 109 ? 0.923 -2.848 16.073 1.00 94.88 109 LEU A O 1
ATOM 895 N N . HIS A 1 110 ? -1.215 -2.561 16.707 1.00 95.12 110 HIS A N 1
ATOM 896 C CA . HIS A 1 110 ? -1.720 -3.812 16.155 1.00 95.12 110 HIS A CA 1
ATOM 897 C C . HIS A 1 110 ? -1.470 -3.870 14.643 1.00 95.12 110 HIS A C 1
ATOM 899 O O . HIS A 1 110 ? -0.825 -4.805 14.160 1.00 95.12 110 HIS A O 1
ATOM 905 N N . TYR A 1 111 ? -1.862 -2.821 13.919 1.00 94.62 111 TYR A N 1
ATOM 906 C CA . TYR A 1 111 ? -1.621 -2.682 12.488 1.00 94.62 111 TYR A CA 1
ATOM 907 C C . TYR A 1 111 ? -0.122 -2.714 12.143 1.00 94.62 111 TYR A C 1
ATOM 909 O O . TYR A 1 111 ? 0.302 -3.488 11.286 1.00 94.62 111 TYR A O 1
ATOM 917 N N . ALA A 1 112 ? 0.725 -1.957 12.849 1.00 93.69 112 ALA A N 1
ATOM 918 C CA . ALA A 1 112 ? 2.174 -1.926 12.615 1.00 93.69 112 ALA A CA 1
ATOM 919 C C . ALA A 1 112 ? 2.867 -3.287 12.836 1.00 93.69 112 ALA A C 1
ATOM 921 O O . ALA A 1 112 ? 3.923 -3.551 12.249 1.00 93.69 112 ALA A O 1
ATOM 922 N N . ARG A 1 113 ? 2.300 -4.142 13.698 1.00 93.38 113 ARG A N 1
ATOM 923 C CA . ARG A 1 113 ? 2.824 -5.484 13.999 1.00 93.38 113 ARG A CA 1
ATOM 924 C C . ARG A 1 113 ? 2.298 -6.558 13.051 1.00 93.38 113 ARG A C 1
ATOM 926 O O . ARG A 1 113 ? 3.065 -7.449 12.698 1.00 93.38 113 ARG A O 1
ATOM 933 N N . LYS A 1 114 ? 1.018 -6.504 12.674 1.00 94.69 114 LYS A N 1
ATOM 934 C CA . LYS A 1 114 ? 0.371 -7.513 11.816 1.00 94.69 114 LYS A CA 1
ATOM 935 C C . LYS A 1 114 ? 0.529 -7.240 10.327 1.00 94.69 114 LYS A C 1
ATOM 937 O O . LYS A 1 114 ? 0.525 -8.178 9.531 1.00 94.69 114 LYS A O 1
ATOM 942 N N . SER A 1 115 ? 0.680 -5.975 9.946 1.00 92.75 115 SER A N 1
ATOM 943 C CA . SER A 1 115 ? 0.915 -5.626 8.552 1.00 92.75 115 SER A CA 1
ATOM 944 C C . SER A 1 115 ? 2.288 -6.134 8.114 1.00 92.75 115 SER A C 1
ATOM 946 O O . SER A 1 115 ? 3.301 -5.960 8.796 1.00 92.75 115 SER A O 1
ATOM 948 N N . LYS A 1 116 ? 2.338 -6.760 6.940 1.00 91.56 116 LYS A N 1
ATOM 949 C CA . LYS A 1 116 ? 3.572 -7.254 6.316 1.00 91.56 116 LYS A CA 1
ATOM 950 C C . LYS A 1 116 ? 4.250 -6.175 5.471 1.00 91.56 116 LYS A C 1
ATOM 952 O O . LYS A 1 116 ? 4.869 -6.467 4.452 1.00 91.56 116 LYS A O 1
ATOM 957 N N . LEU A 1 117 ? 4.125 -4.913 5.881 1.00 87.06 117 LEU A N 1
ATOM 958 C CA . LEU A 1 117 ? 4.695 -3.780 5.164 1.00 87.06 117 LEU A CA 1
ATOM 959 C C . LEU A 1 117 ? 6.191 -3.647 5.454 1.00 87.06 117 LEU A C 1
ATOM 961 O O . LEU A 1 117 ? 6.624 -3.622 6.609 1.00 87.06 117 LEU A O 1
ATOM 965 N N . TYR A 1 118 ? 6.972 -3.504 4.388 1.00 88.12 118 TYR A N 1
ATOM 966 C CA . TYR A 1 118 ? 8.409 -3.265 4.444 1.00 88.12 118 TYR A CA 1
ATOM 967 C C . TYR A 1 118 ? 8.832 -2.235 3.392 1.00 88.12 118 TYR A C 1
ATOM 969 O O . TYR A 1 118 ? 8.085 -1.887 2.475 1.00 88.12 118 TYR A O 1
ATOM 977 N N . ARG A 1 119 ? 10.036 -1.694 3.564 1.00 86.94 119 ARG A N 1
ATOM 978 C CA . ARG A 1 119 ? 10.692 -0.768 2.634 1.00 86.94 119 ARG A CA 1
ATOM 979 C C . ARG A 1 119 ? 12.036 -1.342 2.190 1.00 86.94 119 ARG A C 1
ATOM 981 O O . ARG A 1 119 ? 12.449 -2.394 2.666 1.00 86.94 119 ARG A O 1
ATOM 988 N N . GLN A 1 120 ? 12.708 -0.634 1.283 1.00 84.12 120 GLN A N 1
ATOM 989 C CA . GLN A 1 120 ? 13.974 -1.060 0.682 1.00 84.12 120 GLN A CA 1
ATOM 990 C C . GLN A 1 120 ? 15.067 -1.325 1.729 1.00 84.12 120 GLN A C 1
ATOM 992 O O . GLN A 1 120 ? 15.839 -2.266 1.583 1.00 84.12 120 GLN A O 1
ATOM 997 N N . SER A 1 121 ? 15.108 -0.537 2.809 1.00 87.00 121 SER A N 1
ATOM 998 C CA . SER A 1 121 ? 16.050 -0.725 3.919 1.00 87.00 121 SER A CA 1
ATOM 999 C C . SER A 1 121 ? 15.362 -0.976 5.269 1.00 87.00 121 SER A C 1
ATOM 1001 O O . SER A 1 121 ? 14.201 -0.610 5.494 1.00 87.00 121 SER A O 1
ATOM 1003 N N . LYS A 1 122 ? 16.110 -1.561 6.219 1.00 88.56 122 LYS A N 1
ATOM 1004 C CA . LYS A 1 122 ? 15.662 -1.749 7.614 1.00 88.56 122 LYS A CA 1
ATOM 1005 C C . LYS A 1 122 ? 15.337 -0.413 8.288 1.00 88.56 122 LYS A C 1
ATOM 1007 O O . LYS A 1 122 ? 14.289 -0.292 8.915 1.00 88.56 122 LYS A O 1
ATOM 1012 N N . ALA A 1 123 ? 16.188 0.597 8.106 1.00 85.44 123 ALA A N 1
ATOM 1013 C CA . ALA A 1 123 ? 15.985 1.930 8.673 1.00 85.44 123 ALA A CA 1
ATOM 1014 C C . ALA A 1 123 ? 14.704 2.590 8.138 1.00 85.44 123 ALA A C 1
ATOM 1016 O O . ALA A 1 123 ? 13.895 3.097 8.912 1.00 85.44 123 ALA A O 1
ATOM 1017 N N . GLU A 1 124 ? 14.460 2.522 6.825 1.00 83.06 124 GLU A N 1
ATOM 1018 C CA . GLU A 1 124 ? 13.222 3.048 6.238 1.00 83.06 124 GLU A CA 1
ATOM 1019 C C . GLU A 1 124 ? 11.986 2.271 6.690 1.00 83.06 124 GLU A C 1
ATOM 1021 O O . GLU A 1 124 ? 10.922 2.869 6.838 1.00 83.06 124 GLU A O 1
ATOM 1026 N N . SER A 1 125 ? 12.116 0.963 6.924 1.00 88.88 125 SER A N 1
ATOM 1027 C CA . SER A 1 125 ? 11.031 0.128 7.447 1.00 88.88 125 SER A CA 1
ATOM 1028 C C . SER A 1 125 ? 10.685 0.497 8.893 1.00 88.88 125 SER A C 1
ATOM 1030 O O . SER A 1 125 ? 9.507 0.631 9.220 1.00 88.88 125 SER A O 1
ATOM 1032 N N . LEU A 1 126 ? 11.689 0.729 9.747 1.00 89.31 126 LEU A N 1
ATOM 1033 C CA . LEU A 1 126 ? 11.492 1.207 11.120 1.00 89.31 126 LEU A CA 1
ATOM 1034 C C . LEU A 1 126 ? 10.857 2.599 11.143 1.00 89.31 126 LEU A C 1
ATOM 1036 O O . LEU A 1 126 ? 9.853 2.804 11.822 1.00 89.31 126 LEU A O 1
ATOM 1040 N N . LEU A 1 127 ? 11.378 3.527 10.338 1.00 86.00 127 LEU A N 1
ATOM 1041 C CA . LEU A 1 127 ? 10.818 4.871 10.200 1.00 86.00 127 LEU A CA 1
ATOM 1042 C C . LEU A 1 127 ? 9.365 4.830 9.700 1.00 86.00 127 LEU A C 1
ATOM 1044 O O . LEU A 1 127 ? 8.520 5.602 10.143 1.00 86.00 127 LEU A O 1
ATOM 1048 N N . PHE A 1 128 ? 9.050 3.917 8.782 1.00 85.88 128 PHE A N 1
ATOM 1049 C CA . PHE A 1 128 ? 7.693 3.735 8.280 1.00 85.88 128 PHE A CA 1
ATOM 1050 C C . PHE A 1 128 ? 6.737 3.199 9.355 1.00 85.88 128 PHE A C 1
ATOM 1052 O O . PHE A 1 128 ? 5.628 3.711 9.484 1.00 85.88 128 PHE A O 1
ATOM 1059 N N . LYS A 1 129 ? 7.174 2.235 10.174 1.00 90.94 129 LYS A N 1
ATOM 1060 C CA . LYS A 1 129 ? 6.395 1.767 11.332 1.00 90.94 129 LYS A CA 1
ATOM 1061 C C . LYS A 1 129 ? 6.196 2.866 12.373 1.00 90.94 129 LYS A C 1
ATOM 1063 O O . LYS A 1 129 ? 5.098 3.002 12.896 1.00 90.94 129 LYS A O 1
ATOM 1068 N N . PHE A 1 130 ? 7.213 3.689 12.622 1.00 89.25 130 PHE A N 1
ATOM 1069 C CA . PHE A 1 130 ? 7.079 4.865 13.482 1.00 89.25 130 PHE A CA 1
ATOM 1070 C C . PHE A 1 130 ? 5.991 5.824 12.972 1.00 89.25 130 PHE A C 1
ATOM 1072 O O . PHE A 1 130 ? 5.142 6.253 13.749 1.00 89.25 130 PHE A O 1
ATOM 1079 N N . PHE A 1 131 ? 5.947 6.089 11.661 1.00 85.62 131 PHE A N 1
ATOM 1080 C CA . PHE A 1 131 ? 4.896 6.918 11.062 1.00 85.62 131 PHE A CA 1
ATOM 1081 C C . PHE A 1 131 ? 3.487 6.350 11.258 1.00 85.62 131 PHE A C 1
ATOM 1083 O O . PHE A 1 131 ? 2.572 7.101 11.588 1.00 85.62 131 PHE A O 1
ATOM 1090 N N . ILE A 1 132 ? 3.311 5.034 11.138 1.00 88.81 132 ILE A N 1
ATOM 1091 C CA . ILE A 1 132 ? 2.033 4.380 11.453 1.00 88.81 132 ILE A CA 1
ATOM 1092 C C . ILE A 1 132 ? 1.615 4.664 12.907 1.00 88.81 132 ILE A C 1
ATOM 1094 O O . ILE A 1 132 ? 0.477 5.052 13.163 1.00 88.81 132 ILE A O 1
ATOM 1098 N N . LEU A 1 133 ? 2.530 4.510 13.869 1.00 90.88 133 LEU A N 1
ATOM 1099 C CA . LEU A 1 133 ? 2.218 4.664 15.297 1.00 90.88 133 LEU A CA 1
ATOM 1100 C C . LEU A 1 133 ? 1.746 6.080 15.654 1.00 90.88 133 LEU A C 1
ATOM 1102 O O . LEU A 1 133 ? 0.789 6.244 16.413 1.00 90.88 133 LEU A O 1
ATOM 1106 N N . ILE A 1 134 ? 2.360 7.106 15.061 1.00 86.62 134 ILE A N 1
ATOM 1107 C CA . ILE A 1 134 ? 1.968 8.505 15.294 1.00 86.62 134 ILE A CA 1
ATOM 1108 C C . ILE A 1 134 ? 0.713 8.926 14.505 1.00 86.62 134 ILE A C 1
ATOM 1110 O O . ILE A 1 134 ? 0.290 10.073 14.610 1.00 86.62 134 ILE A O 1
ATOM 1114 N N . GLY A 1 135 ? 0.091 8.015 13.743 1.00 78.75 135 GLY A N 1
ATOM 1115 C CA . GLY A 1 135 ? -1.124 8.288 12.963 1.00 78.75 135 GLY A CA 1
ATOM 1116 C C . GLY A 1 135 ? -0.864 9.047 11.663 1.00 78.75 135 GLY A C 1
ATOM 1117 O O . GLY A 1 135 ? -1.735 9.754 11.165 1.00 78.75 135 GLY A O 1
ATOM 1118 N N . PHE A 1 136 ? 0.350 8.937 11.127 1.00 72.81 136 PHE A N 1
ATOM 1119 C CA . PHE A 1 136 ? 0.723 9.559 9.859 1.00 72.81 136 PHE A CA 1
ATOM 1120 C C . PHE A 1 136 ? 0.207 8.769 8.638 1.00 72.81 136 PHE A C 1
ATOM 1122 O O . PHE A 1 136 ? 0.147 9.314 7.536 1.00 72.81 136 PHE A O 1
ATOM 1129 N N . ILE A 1 137 ? -0.120 7.483 8.831 1.00 65.88 137 ILE A N 1
ATOM 1130 C CA . ILE A 1 137 ? -0.619 6.492 7.855 1.00 65.88 137 ILE A CA 1
ATOM 1131 C C . ILE A 1 137 ? -1.755 5.712 8.525 1.00 65.88 137 ILE A C 1
ATOM 1133 O O . ILE A 1 137 ? -2.753 5.368 7.852 1.00 65.88 137 ILE A O 1
#

InterPro domains:
  IPR029044 Nucleotide-diphospho-sugar transferases [SSF53448] (8-51)

Secondary structure (DSSP, 8-state):
---PPP-GGG-S-HHHHHHHHHHHHS-----SS--S-----TT-S----SSHHHHHHHHHHHHHHHTT--HHHHHHHHHHHHHGGG--HHHHHHHHHHHS---SHHHHHHHHHH-----SSHHHHHHHHHHHHTT--

Foldseek 3Di:
DPQDDFDCVLPPDPVVLVVVVCVQPHDDDDDPDPPDDDDDDPPDPDDDDPDPVRVVVVLVVVLVVCPPVCSVLSNLVSCCVRCLVVGDDPVNVLSVLVNDDDPDLVSLVVSLVPHPDADPDPVVNVVVSVCSSVVSD

Radius of gyration: 16.69 Å; chains: 1; bounding box: 42×36×40 Å

Sequence (137 aa):
MNSKSV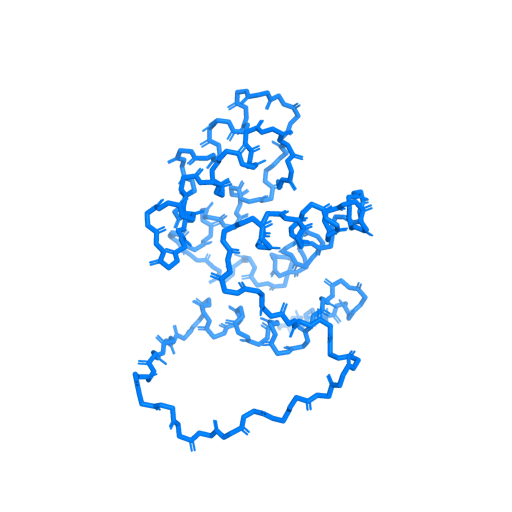DSHKVLMHDWWFYLLVSAFGTVIYDNKPSMLYRQHNNNVVGGSNSILGKLKSKWTSFKRHTGKDLLHKQASEFDRIYGSRLTGLKKEQLELFLASRTSFIDRLHYARKSKLYRQSKAESLLFKFFILIGFI